Protein AF-A0A5C7VHR6-F1 (afdb_monomer)

Secondary structure (DSSP, 8-state):
-EEP-SPPEETTEE--TT-EEEETT--S-EEEEEEEE-TTS-EEEEEEESTTSS-EEEEEEGGGEEEETT-------

Mean predicted aligned error: 5.16 Å

Nearest PDB structures (foldseek):
  3a5z-assembly1_B  TM=4.472E-01  e=4.753E-01  Escherichia coli
  3a5z-assembly2_H  TM=4.447E-01  e=6.325E-01  Escherichia coli
  1yby-assembly1_A  TM=4.971E-01  e=1.579E+00  Acetivibrio thermocellus

Sequence (77 aa):
MKPVTEPIIVSGQVLSKGTELVIYGRRGRYRYVDASLTSEGKTVVNLIGPIGFRERFSAVYVENIKGIYGVKKRGKR

Structure (mmCIF, N/CA/C/O backbone):
data_AF-A0A5C7VHR6-F1
#
_entry.id   AF-A0A5C7VHR6-F1
#
loop_
_atom_site.group_PDB
_atom_site.id
_atom_site.type_symbol
_atom_site.label_atom_id
_atom_site.label_alt_id
_atom_site.label_comp_id
_atom_site.label_asym_id
_atom_site.label_entity_id
_atom_site.label_seq_id
_atom_site.pdbx_PDB_ins_code
_atom_site.Cartn_x
_atom_site.Cartn_y
_atom_site.Cartn_z
_atom_site.occupancy
_atom_site.B_iso_or_equiv
_atom_site.auth_seq_id
_atom_site.auth_comp_id
_atom_site.auth_asym_id
_atom_site.auth_atom_id
_atom_site.pdbx_PDB_model_num
ATOM 1 N N . MET A 1 1 ? -3.736 13.438 9.500 1.00 64.06 1 MET A N 1
ATOM 2 C CA . MET A 1 1 ? -3.851 11.976 9.304 1.00 64.06 1 MET A CA 1
ATOM 3 C C . MET A 1 1 ? -3.358 11.287 10.561 1.00 64.06 1 MET A C 1
ATOM 5 O O . MET A 1 1 ? -2.340 11.716 11.091 1.00 64.06 1 MET A O 1
ATOM 9 N N . LYS A 1 2 ? -4.098 10.298 11.075 1.00 77.00 2 LYS A N 1
ATOM 10 C CA . LYS A 1 2 ? -3.689 9.526 12.262 1.00 77.00 2 LYS A CA 1
ATOM 11 C C . LYS A 1 2 ? -2.933 8.269 11.810 1.00 77.00 2 LYS A C 1
ATOM 13 O O . LYS A 1 2 ? -3.331 7.701 10.792 1.00 77.00 2 LYS A O 1
ATOM 18 N N . PRO A 1 3 ? -1.863 7.843 12.501 1.00 78.19 3 PRO A N 1
ATOM 19 C CA . PRO A 1 3 ? -1.203 6.581 12.184 1.00 78.19 3 PRO A CA 1
ATOM 20 C C . PRO A 1 3 ? -2.163 5.412 12.426 1.00 78.19 3 PRO A C 1
ATOM 22 O O . PRO A 1 3 ? -2.972 5.449 13.355 1.00 78.19 3 PRO A O 1
ATOM 25 N N . VAL A 1 4 ? -2.084 4.388 11.579 1.00 83.50 4 VAL A N 1
ATOM 26 C CA . VAL A 1 4 ? -2.836 3.140 11.768 1.00 83.50 4 VAL A CA 1
ATOM 27 C C . VAL A 1 4 ? -2.064 2.272 12.759 1.00 83.50 4 VAL A C 1
ATOM 29 O O . VAL A 1 4 ? -0.888 1.990 12.543 1.00 83.50 4 VAL A O 1
ATOM 32 N N . THR A 1 5 ? -2.712 1.858 13.846 1.00 80.00 5 THR A N 1
ATOM 33 C CA . THR A 1 5 ? -2.112 0.980 14.868 1.00 80.00 5 THR A CA 1
ATOM 34 C C . THR A 1 5 ? -2.388 -0.500 14.617 1.00 80.00 5 THR A C 1
ATOM 36 O O . THR A 1 5 ? -1.679 -1.354 15.141 1.00 80.00 5 THR A O 1
ATOM 39 N N . GLU A 1 6 ? -3.409 -0.813 13.821 1.00 85.69 6 GLU A N 1
ATOM 40 C CA . GLU A 1 6 ? -3.77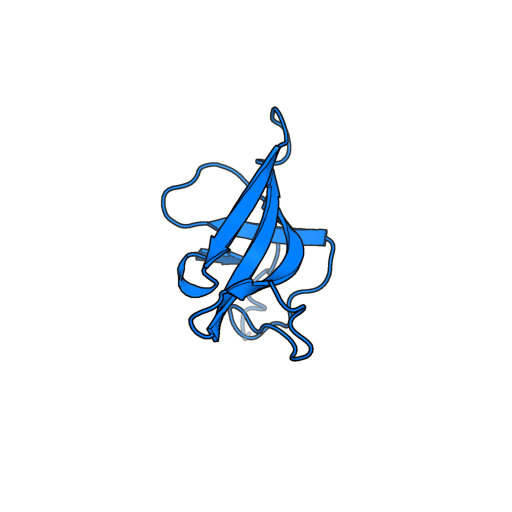9 -2.183 13.477 1.00 85.69 6 GLU A CA 1
ATOM 41 C C . GLU A 1 6 ? -2.948 -2.718 12.298 1.00 85.69 6 GLU A C 1
ATOM 43 O O . GLU A 1 6 ? -2.624 -1.972 11.367 1.00 85.69 6 GLU A O 1
ATOM 48 N N . PRO A 1 7 ? -2.599 -4.015 12.297 1.00 88.25 7 PRO A N 1
ATOM 49 C CA . PRO A 1 7 ? -1.877 -4.614 11.186 1.00 88.25 7 PRO A CA 1
ATOM 50 C C . PRO A 1 7 ? -2.739 -4.616 9.917 1.00 88.25 7 PRO A C 1
ATOM 52 O O . PRO A 1 7 ? -3.861 -5.117 9.906 1.00 88.25 7 PRO A O 1
ATOM 55 N N . ILE A 1 8 ? -2.187 -4.111 8.813 1.00 90.56 8 ILE A N 1
ATOM 56 C CA . ILE A 1 8 ? -2.859 -4.155 7.511 1.00 90.56 8 ILE A CA 1
ATOM 57 C C . ILE A 1 8 ? -2.605 -5.508 6.866 1.00 90.56 8 ILE A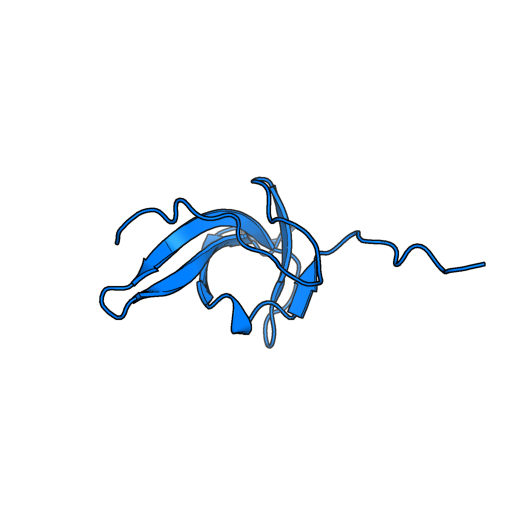 C 1
ATOM 59 O O . ILE A 1 8 ? -1.455 -5.885 6.636 1.00 90.56 8 ILE A O 1
ATOM 63 N N . ILE A 1 9 ? -3.685 -6.216 6.542 1.00 91.31 9 ILE A N 1
ATOM 64 C CA . ILE A 1 9 ? -3.632 -7.537 5.921 1.00 91.31 9 ILE A CA 1
ATOM 65 C C . ILE A 1 9 ? -4.009 -7.419 4.444 1.00 91.31 9 ILE A C 1
ATOM 67 O O . ILE A 1 9 ? -5.111 -6.996 4.103 1.00 91.31 9 ILE A O 1
ATOM 71 N N . VAL A 1 10 ? -3.108 -7.843 3.560 1.00 89.62 10 VAL A N 1
ATOM 72 C CA . VAL A 1 10 ? -3.329 -7.914 2.111 1.00 89.62 10 VAL A CA 1
ATOM 73 C C . VAL A 1 10 ? -3.016 -9.321 1.636 1.00 89.62 10 VAL A C 1
ATOM 75 O O . VAL A 1 10 ? -1.965 -9.873 1.948 1.00 89.62 10 VAL A O 1
ATOM 78 N N . SER A 1 11 ? -3.933 -9.924 0.877 1.00 85.62 11 SER A N 1
ATOM 79 C CA . SER A 1 11 ? -3.769 -11.290 0.352 1.00 85.62 11 SER A CA 1
ATOM 80 C C . SER A 1 11 ? -3.404 -12.327 1.434 1.00 85.62 11 SER A C 1
ATOM 82 O O . SER A 1 11 ? -2.649 -13.262 1.172 1.00 85.62 11 SER A O 1
ATOM 84 N N . GLY A 1 12 ?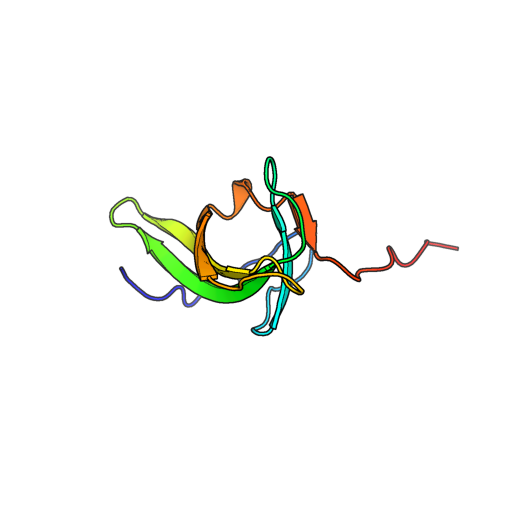 -3.929 -12.156 2.654 1.00 86.62 12 GLY A N 1
ATOM 85 C CA . GLY A 1 12 ? -3.670 -13.043 3.795 1.00 86.62 12 GLY A CA 1
ATOM 86 C C . GLY A 1 12 ? -2.317 -12.840 4.485 1.00 86.62 12 GLY A C 1
ATOM 87 O O . GLY A 1 12 ? -1.921 -13.687 5.280 1.00 86.62 12 GLY A O 1
ATOM 88 N N . GLN A 1 13 ? -1.596 -11.754 4.194 1.00 88.56 13 GLN A N 1
ATOM 89 C CA . GLN A 1 13 ? -0.318 -11.430 4.831 1.00 88.56 13 GLN A CA 1
ATOM 90 C C . GLN A 1 13 ? -0.332 -10.037 5.444 1.00 88.56 13 GLN A C 1
ATOM 92 O O . GLN A 1 13 ? -0.928 -9.115 4.891 1.00 88.56 13 GLN A O 1
ATOM 97 N N . VAL A 1 14 ? 0.366 -9.887 6.567 1.00 91.44 14 VAL A N 1
ATOM 98 C CA . VAL A 1 14 ? 0.566 -8.591 7.217 1.00 91.44 14 VAL A CA 1
ATOM 99 C C . VAL A 1 14 ? 1.595 -7.786 6.430 1.00 91.44 14 VAL A C 1
ATOM 101 O O . VAL A 1 14 ? 2.688 -8.277 6.147 1.00 91.44 14 VAL A O 1
ATOM 104 N N . LEU A 1 15 ? 1.261 -6.541 6.098 1.00 91.88 15 LEU A N 1
ATOM 105 C CA . LEU A 1 15 ? 2.197 -5.614 5.478 1.00 91.88 15 LEU A CA 1
ATOM 106 C C . LEU A 1 15 ? 3.236 -5.138 6.492 1.00 91.88 15 LEU A C 1
ATOM 108 O O . LEU A 1 15 ? 2.913 -4.488 7.485 1.00 91.88 15 LEU A O 1
ATOM 112 N N . SER A 1 16 ? 4.503 -5.413 6.201 1.00 92.88 16 SER A N 1
ATOM 113 C CA . SER A 1 16 ? 5.653 -4.880 6.932 1.00 92.88 16 SER A CA 1
ATOM 114 C C . SER A 1 16 ? 6.398 -3.848 6.087 1.00 92.88 16 SER A C 1
ATOM 116 O O . SER A 1 16 ? 6.395 -3.916 4.853 1.00 92.88 16 SER A O 1
ATOM 118 N N . LYS A 1 17 ? 7.039 -2.866 6.732 1.00 94.62 17 LYS A N 1
ATOM 119 C CA . LYS A 1 17 ? 7.826 -1.831 6.042 1.00 94.62 17 LYS A CA 1
ATOM 120 C C . LYS A 1 17 ? 8.836 -2.474 5.084 1.00 94.62 17 LYS A C 1
ATOM 122 O O . LYS A 1 17 ? 9.578 -3.371 5.466 1.00 94.62 17 LYS A O 1
ATOM 127 N N . GLY A 1 18 ? 8.852 -2.008 3.840 1.00 94.56 18 GLY A N 1
ATOM 128 C CA . GLY A 1 18 ? 9.654 -2.563 2.751 1.00 94.56 18 GLY A CA 1
ATOM 129 C C . GLY A 1 18 ? 8.931 -3.600 1.889 1.00 94.56 18 GLY A C 1
ATOM 130 O O . GLY A 1 18 ? 9.434 -3.901 0.809 1.00 94.56 18 GLY A O 1
ATOM 131 N N . THR A 1 19 ? 7.754 -4.097 2.299 1.00 95.06 19 THR A N 1
ATOM 132 C CA . THR A 1 19 ? 6.951 -5.031 1.489 1.00 95.06 19 THR A CA 1
ATOM 133 C C . THR A 1 19 ? 6.694 -4.438 0.108 1.00 95.06 19 THR A C 1
ATOM 135 O O . THR A 1 19 ? 6.190 -3.322 -0.013 1.00 95.06 19 THR A O 1
ATOM 138 N N . GLU A 1 20 ? 7.042 -5.175 -0.943 1.00 95.75 20 GLU A N 1
ATOM 139 C CA . GLU A 1 20 ? 6.811 -4.733 -2.314 1.00 95.75 20 GLU A CA 1
ATOM 140 C C . GLU A 1 20 ? 5.388 -5.073 -2.761 1.00 95.75 20 GLU A C 1
ATOM 142 O O . GLU A 1 20 ? 4.938 -6.213 -2.667 1.00 95.75 20 GLU A O 1
ATOM 147 N N . LEU A 1 21 ? 4.681 -4.081 -3.286 1.00 96.19 21 LEU A N 1
ATOM 148 C CA . LEU A 1 21 ? 3.284 -4.162 -3.686 1.00 96.19 21 LEU A CA 1
ATOM 149 C C . LEU A 1 21 ? 3.125 -3.863 -5.171 1.00 96.19 21 LEU A C 1
ATOM 151 O O . LEU A 1 21 ? 3.851 -3.049 -5.749 1.00 96.19 21 LEU A O 1
ATOM 155 N N . VAL A 1 22 ? 2.119 -4.485 -5.772 1.00 95.62 22 VAL A N 1
ATOM 156 C CA . VAL A 1 22 ? 1.602 -4.124 -7.092 1.00 95.62 22 VAL A CA 1
ATOM 157 C C . VAL A 1 22 ? 0.253 -3.445 -6.890 1.00 95.62 22 VAL A C 1
ATOM 159 O O . VAL A 1 22 ? -0.570 -3.923 -6.112 1.00 95.62 22 VAL A O 1
ATOM 162 N N . ILE A 1 23 ? 0.017 -2.336 -7.587 1.00 96.38 23 ILE A N 1
ATOM 163 C CA . ILE A 1 23 ? -1.180 -1.499 -7.428 1.00 96.38 23 ILE A CA 1
ATOM 164 C C . ILE A 1 23 ? -2.014 -1.557 -8.713 1.00 96.38 23 ILE A C 1
ATOM 166 O O . ILE A 1 23 ? -1.456 -1.526 -9.813 1.00 96.38 23 ILE A O 1
ATO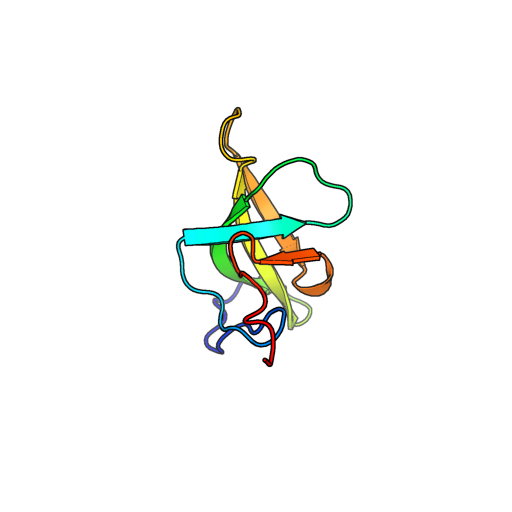M 170 N N . TYR A 1 24 ? -3.341 -1.647 -8.598 1.00 96.06 24 TYR A N 1
ATOM 171 C CA . TYR A 1 24 ? -4.230 -1.617 -9.762 1.00 96.06 24 TYR A CA 1
ATOM 172 C C . TYR A 1 24 ? -4.046 -0.327 -10.572 1.00 96.06 24 TYR A C 1
ATOM 174 O O . TYR A 1 24 ? -3.862 0.756 -10.022 1.00 96.06 24 TYR A O 1
ATOM 182 N N . GLY A 1 25 ? -4.045 -0.453 -11.903 1.00 94.75 25 GLY A N 1
ATOM 183 C CA . GLY A 1 25 ? -3.882 0.683 -12.817 1.00 94.75 25 GLY A CA 1
ATOM 184 C C . GLY A 1 25 ? -2.494 1.339 -12.816 1.00 94.75 25 GLY A C 1
ATOM 185 O O . GLY A 1 25 ? -2.290 2.301 -13.552 1.00 94.75 25 GLY A O 1
ATOM 186 N N . ARG A 1 26 ? -1.521 0.840 -12.037 1.00 94.25 26 ARG A N 1
ATOM 187 C CA . ARG A 1 26 ? -0.157 1.387 -11.983 1.00 94.25 26 ARG A CA 1
ATOM 188 C C . ARG A 1 26 ? 0.872 0.383 -12.482 1.00 94.25 26 ARG A C 1
ATOM 190 O O . ARG A 1 26 ? 0.735 -0.825 -12.303 1.00 94.25 26 ARG A O 1
ATOM 197 N N . ARG A 1 27 ? 1.925 0.900 -13.118 1.00 92.56 27 ARG A N 1
ATOM 198 C CA . ARG A 1 27 ? 3.063 0.100 -13.582 1.00 92.56 27 ARG A CA 1
ATOM 199 C C . ARG A 1 27 ? 4.142 0.036 -12.504 1.00 92.56 27 ARG A C 1
ATOM 201 O O . ARG A 1 27 ? 4.417 1.030 -11.842 1.00 92.56 27 ARG A O 1
ATOM 208 N N . GLY A 1 28 ? 4.792 -1.119 -12.399 1.00 93.69 28 GLY A N 1
ATOM 209 C CA . GLY A 1 28 ? 5.915 -1.335 -11.492 1.00 93.69 28 GLY A CA 1
ATOM 210 C C . GLY A 1 28 ? 5.510 -1.768 -10.084 1.00 93.69 28 GLY A C 1
ATOM 211 O O . GLY A 1 28 ? 4.346 -2.043 -9.792 1.00 93.69 28 GLY A O 1
ATOM 212 N N . ARG A 1 29 ? 6.527 -1.873 -9.229 1.00 96.00 29 ARG A N 1
ATOM 213 C CA . ARG A 1 29 ? 6.416 -2.291 -7.828 1.00 96.00 29 ARG A CA 1
ATOM 214 C C . ARG A 1 29 ? 6.593 -1.085 -6.922 1.00 96.00 29 ARG A C 1
ATOM 216 O O . ARG A 1 29 ? 7.320 -0.165 -7.280 1.00 96.00 29 ARG A O 1
ATOM 223 N N . TYR A 1 30 ? 5.981 -1.111 -5.752 1.00 97.50 30 TYR A N 1
ATOM 224 C CA . TYR A 1 30 ? 6.044 -0.024 -4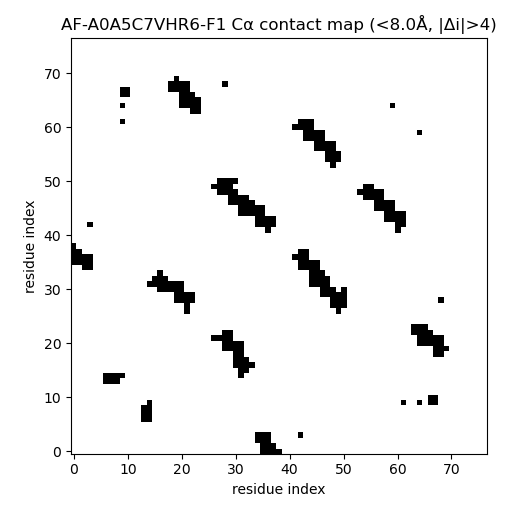.781 1.00 97.50 30 TYR A CA 1
ATOM 225 C C . TYR A 1 30 ? 6.393 -0.583 -3.406 1.00 97.50 30 TYR A C 1
ATOM 227 O O . TYR A 1 30 ? 5.804 -1.577 -2.999 1.00 97.50 30 TYR A O 1
ATOM 235 N N . ARG A 1 31 ? 7.327 0.034 -2.679 1.00 97.00 31 ARG A N 1
ATOM 236 C CA . ARG A 1 31 ? 7.649 -0.378 -1.305 1.00 97.00 31 ARG A CA 1
ATOM 237 C C . ARG A 1 31 ? 6.662 0.246 -0.336 1.00 97.00 31 ARG A C 1
ATOM 239 O O . ARG A 1 31 ? 6.480 1.460 -0.359 1.00 97.00 31 ARG A O 1
ATOM 246 N N . TYR A 1 32 ? 6.080 -0.571 0.528 1.00 96.62 32 TYR A N 1
ATOM 247 C CA . TYR A 1 32 ? 5.290 -0.124 1.665 1.00 96.62 32 TYR A CA 1
ATOM 248 C C . TYR A 1 32 ? 6.171 0.602 2.685 1.00 96.62 32 TYR A C 1
ATOM 250 O O . TYR A 1 32 ? 7.238 0.107 3.050 1.00 96.62 32 TYR A O 1
ATOM 258 N N . VAL A 1 33 ? 5.737 1.773 3.142 1.00 96.12 33 VAL A N 1
ATOM 259 C CA . VAL A 1 33 ? 6.435 2.564 4.162 1.00 96.12 33 VAL A CA 1
ATOM 260 C C . VAL A 1 33 ? 5.692 2.462 5.484 1.00 96.12 33 VAL A C 1
ATOM 262 O O . VAL A 1 33 ? 6.249 1.971 6.464 1.00 96.12 33 VAL A O 1
ATOM 265 N N . ASP A 1 34 ? 4.444 2.916 5.479 1.00 95.44 34 ASP A N 1
ATOM 266 C CA . ASP A 1 34 ? 3.523 2.915 6.606 1.00 95.44 34 ASP A CA 1
ATOM 267 C C . ASP A 1 34 ? 2.084 3.091 6.091 1.00 95.44 34 ASP A C 1
ATOM 269 O O . ASP A 1 34 ? 1.817 3.044 4.883 1.00 95.44 34 ASP A O 1
ATOM 273 N N . ALA A 1 35 ? 1.148 3.284 7.014 1.00 95.75 35 ALA A N 1
ATOM 274 C CA . ALA A 1 35 ? -0.230 3.570 6.688 1.00 95.75 35 ALA A CA 1
ATOM 275 C C . ALA A 1 35 ? -0.833 4.609 7.620 1.00 95.75 35 ALA A C 1
ATOM 277 O O . ALA A 1 35 ? -0.414 4.797 8.765 1.00 95.75 35 ALA A O 1
ATOM 278 N N . SER A 1 36 ? -1.859 5.276 7.109 1.00 93.88 36 SER A N 1
ATOM 279 C CA . SER A 1 36 ? -2.548 6.331 7.829 1.00 93.88 36 SER A CA 1
ATOM 280 C C . SER A 1 36 ? -4.052 6.287 7.595 1.00 93.88 36 SER A C 1
ATOM 282 O O . SER A 1 36 ? -4.534 5.773 6.586 1.00 93.88 36 SER A O 1
ATOM 284 N N . LEU A 1 37 ? -4.796 6.829 8.555 1.00 94.12 37 LEU A N 1
ATOM 285 C CA . LEU A 1 37 ? -6.228 7.045 8.448 1.00 94.12 37 LEU A CA 1
ATOM 286 C C . LEU A 1 37 ? -6.493 8.448 7.915 1.00 94.12 37 LEU A C 1
ATOM 288 O O . LEU A 1 37 ? -5.997 9.458 8.440 1.00 94.12 37 LEU A O 1
ATOM 292 N N . THR A 1 38 ? -7.316 8.486 6.876 1.00 91.44 38 THR A N 1
ATOM 293 C CA . THR A 1 38 ? -7.969 9.703 6.394 1.00 91.44 38 THR A CA 1
ATOM 294 C C . THR A 1 38 ? -8.951 10.238 7.444 1.00 91.44 38 THR A C 1
ATOM 296 O O . THR A 1 38 ? -9.310 9.543 8.397 1.00 91.44 38 THR A O 1
ATOM 299 N N . SER A 1 39 ? -9.409 11.480 7.279 1.00 89.69 39 SER A N 1
ATOM 300 C CA . SER A 1 39 ? -10.445 12.077 8.140 1.00 89.69 39 SER A CA 1
ATOM 301 C C . SER A 1 39 ? -11.770 11.309 8.114 1.00 89.69 39 SER A C 1
ATOM 303 O O . SER A 1 39 ? -12.513 11.356 9.085 1.00 89.69 39 SER A O 1
ATOM 305 N N . GLU A 1 40 ? -12.038 10.573 7.036 1.00 91.44 40 GLU A N 1
ATOM 306 C CA . GLU A 1 40 ? -13.225 9.728 6.860 1.00 91.44 40 GLU A CA 1
ATOM 307 C C . GLU A 1 40 ? -13.050 8.312 7.437 1.00 91.44 40 GLU A C 1
ATOM 309 O O . GLU A 1 40 ? -13.899 7.451 7.228 1.00 91.44 40 GLU A O 1
ATOM 314 N N . GLY A 1 41 ? -11.932 8.022 8.112 1.00 89.94 41 GLY A N 1
ATOM 315 C CA . GLY A 1 41 ? -11.666 6.695 8.676 1.00 89.94 41 GLY A CA 1
ATOM 316 C C . GLY A 1 41 ? -11.246 5.637 7.650 1.00 89.94 41 GLY A C 1
ATOM 317 O O . GLY A 1 41 ? -11.142 4.466 7.997 1.00 89.94 41 GLY A O 1
ATOM 318 N N . LYS A 1 42 ? -10.963 6.020 6.398 1.00 92.56 42 LYS A N 1
ATOM 319 C CA . LYS A 1 42 ? -10.411 5.104 5.386 1.00 92.56 42 LYS A CA 1
ATOM 320 C C . LYS A 1 42 ? -8.905 4.949 5.553 1.00 92.56 42 LYS A C 1
ATOM 322 O O . LYS A 1 42 ? -8.202 5.951 5.726 1.00 92.56 42 LYS A O 1
ATOM 327 N N . THR A 1 43 ? -8.424 3.718 5.427 1.00 94.81 43 THR A N 1
ATOM 328 C CA . THR A 1 43 ? -7.001 3.372 5.487 1.00 94.81 43 THR A CA 1
ATOM 329 C C . THR A 1 43 ? -6.324 3.611 4.143 1.00 94.81 43 THR A C 1
ATOM 331 O O . THR A 1 43 ? -6.727 3.058 3.118 1.00 94.81 43 THR A O 1
ATOM 334 N N . VAL A 1 44 ? -5.248 4.392 4.155 1.00 95.88 44 VAL A N 1
ATOM 335 C CA . VAL A 1 44 ? -4.340 4.546 3.017 1.00 95.88 44 VAL A CA 1
ATOM 336 C C . VAL A 1 44 ? -2.969 3.988 3.364 1.00 95.88 44 VAL A C 1
ATOM 338 O O . VAL A 1 44 ? -2.475 4.170 4.476 1.00 95.88 44 VAL A O 1
ATOM 341 N N . VAL A 1 45 ? -2.346 3.325 2.397 1.00 96.25 45 VAL A N 1
ATOM 342 C CA . VAL A 1 45 ? -0.953 2.893 2.473 1.00 96.25 45 VAL A CA 1
ATOM 343 C C . VAL A 1 45 ? -0.067 3.915 1.782 1.00 96.25 45 VAL A C 1
ATOM 345 O O . VAL A 1 45 ? -0.348 4.365 0.667 1.00 96.25 45 VAL A O 1
ATOM 348 N N . ASN A 1 46 ? 1.021 4.264 2.451 1.00 96.75 46 ASN A N 1
ATOM 349 C CA . ASN A 1 46 ? 2.032 5.173 1.950 1.00 96.75 46 ASN A CA 1
ATOM 350 C C . ASN A 1 46 ? 3.197 4.367 1.388 1.00 96.75 46 ASN A C 1
ATOM 352 O O . ASN A 1 46 ? 3.710 3.440 2.021 1.00 96.75 46 ASN A O 1
ATOM 356 N N . LEU A 1 47 ? 3.601 4.718 0.175 1.00 97.31 47 LEU A N 1
ATOM 357 C CA . LEU A 1 47 ? 4.481 3.919 -0.655 1.00 97.31 47 LEU A CA 1
ATOM 358 C C . LEU A 1 47 ? 5.605 4.760 -1.260 1.00 97.31 47 LEU A C 1
ATOM 360 O O . LEU A 1 47 ? 5.463 5.966 -1.464 1.00 97.31 47 LEU A O 1
ATOM 364 N N . ILE A 1 48 ? 6.689 4.088 -1.643 1.00 97.50 48 ILE A N 1
ATOM 365 C CA . ILE A 1 48 ? 7.754 4.647 -2.483 1.00 97.50 48 ILE A CA 1
ATOM 366 C C . ILE A 1 48 ? 7.878 3.808 -3.753 1.00 97.50 48 ILE A C 1
ATOM 368 O O . ILE A 1 48 ? 8.019 2.585 -3.695 1.00 97.50 48 ILE A O 1
ATOM 372 N N . GLY A 1 49 ? 7.817 4.458 -4.912 1.00 96.31 49 GLY A N 1
ATOM 373 C CA . GLY A 1 49 ? 8.025 3.794 -6.193 1.00 96.31 49 GLY A CA 1
ATOM 374 C C . GLY A 1 49 ? 7.605 4.638 -7.401 1.00 96.31 49 GLY A C 1
ATOM 375 O O . GLY A 1 49 ? 7.322 5.828 -7.250 1.00 96.31 49 GLY A O 1
ATOM 376 N N . PRO A 1 50 ? 7.546 4.039 -8.600 1.00 95.50 50 PRO A N 1
ATOM 377 C CA . PRO A 1 50 ? 7.841 2.631 -8.861 1.00 95.50 50 PRO A CA 1
ATOM 378 C C . PRO A 1 50 ? 9.340 2.298 -8.719 1.00 95.50 50 PRO A C 1
ATOM 380 O O . PRO A 1 50 ? 10.194 3.065 -9.157 1.00 95.50 50 PRO A O 1
ATOM 383 N N . ILE A 1 51 ? 9.648 1.151 -8.104 1.00 93.50 51 ILE A N 1
ATOM 384 C CA . ILE A 1 51 ? 11.011 0.647 -7.863 1.00 93.50 51 ILE A CA 1
ATOM 385 C C . ILE A 1 51 ? 11.732 0.435 -9.195 1.00 93.50 51 ILE A C 1
ATOM 387 O O . ILE A 1 51 ? 11.179 -0.186 -10.106 1.00 93.50 51 ILE A O 1
ATOM 391 N N . GLY A 1 52 ? 12.980 0.897 -9.280 1.00 91.19 52 GLY A N 1
ATOM 392 C CA . GLY A 1 52 ? 13.795 0.807 -10.499 1.00 91.19 52 GLY A CA 1
ATOM 393 C C . GLY A 1 52 ? 13.525 1.921 -11.517 1.00 91.19 52 GLY A C 1
ATOM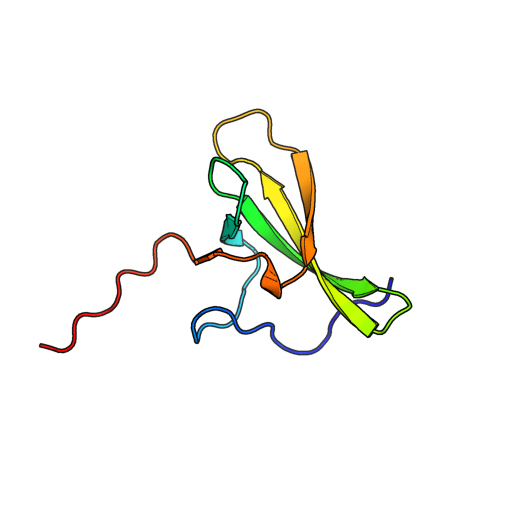 394 O O . GLY A 1 52 ? 14.052 1.875 -12.623 1.00 91.19 52 GLY A O 1
ATOM 395 N N . PHE A 1 53 ? 12.727 2.925 -11.147 1.00 91.38 53 PHE A N 1
ATOM 396 C CA . PHE A 1 53 ? 12.502 4.148 -11.918 1.00 91.38 53 PHE A CA 1
ATOM 397 C C . PHE A 1 53 ? 12.743 5.369 -11.022 1.00 91.38 53 PHE A C 1
ATOM 399 O O . PHE A 1 53 ? 13.335 5.263 -9.949 1.00 91.38 53 PHE A O 1
ATOM 406 N N . ARG A 1 54 ? 12.272 6.552 -11.438 1.00 91.94 54 ARG A N 1
ATOM 407 C CA . ARG A 1 54 ? 12.256 7.737 -10.576 1.00 91.94 54 ARG A CA 1
ATOM 408 C C . ARG A 1 54 ? 11.279 7.522 -9.416 1.00 91.94 54 ARG A C 1
ATOM 410 O O . ARG A 1 54 ? 10.092 7.823 -9.541 1.00 91.94 54 ARG A O 1
ATOM 417 N N . GLU A 1 55 ? 11.798 7.003 -8.308 1.00 93.75 55 GLU A N 1
ATOM 418 C CA . GLU A 1 55 ? 11.031 6.717 -7.098 1.00 93.75 55 GLU A CA 1
ATOM 419 C C . GLU A 1 55 ? 10.447 8.009 -6.510 1.00 93.75 55 GLU A C 1
ATOM 421 O O . GLU A 1 55 ? 11.134 9.022 -6.356 1.00 93.75 55 GLU A O 1
ATOM 426 N N . ARG A 1 56 ? 9.146 7.986 -6.210 1.00 96.19 56 ARG A N 1
ATOM 427 C CA . ARG A 1 56 ? 8.426 9.083 -5.561 1.00 96.19 56 ARG A CA 1
ATOM 428 C C . ARG A 1 56 ? 7.511 8.536 -4.480 1.00 96.19 56 ARG A C 1
ATOM 430 O O . ARG A 1 56 ? 7.100 7.375 -4.525 1.00 96.19 56 ARG A O 1
ATOM 437 N N . PHE A 1 57 ? 7.171 9.406 -3.538 1.00 96.56 57 PHE A N 1
ATOM 438 C CA . PHE A 1 57 ? 6.110 9.132 -2.585 1.00 96.56 57 PHE A CA 1
ATOM 439 C C . PHE A 1 57 ? 4.777 8.929 -3.309 1.00 96.56 57 PHE A C 1
ATOM 441 O O . PHE A 1 57 ? 4.453 9.641 -4.266 1.00 96.56 57 PHE A O 1
ATOM 448 N N . SER A 1 58 ? 3.988 7.970 -2.838 1.00 95.25 58 SER A N 1
ATOM 449 C CA . SER A 1 58 ? 2.635 7.759 -3.316 1.00 95.25 58 SER A CA 1
ATOM 450 C C . SER A 1 58 ? 1.743 7.170 -2.237 1.00 95.25 58 SER A C 1
ATOM 452 O O . SER A 1 58 ? 2.113 6.186 -1.611 1.00 95.25 58 SER A O 1
ATOM 454 N N . ALA A 1 59 ? 0.549 7.726 -2.071 1.00 95.56 59 ALA A N 1
ATOM 455 C CA . ALA A 1 59 ? -0.473 7.179 -1.189 1.00 95.56 59 ALA A CA 1
ATOM 456 C C . ALA A 1 59 ? -1.596 6.547 -2.019 1.00 95.56 59 ALA A C 1
ATOM 458 O O . ALA A 1 59 ? -1.997 7.097 -3.051 1.00 95.56 59 ALA A O 1
ATOM 459 N N . VAL A 1 60 ? -2.091 5.388 -1.588 1.00 96.25 60 VAL A N 1
ATOM 460 C CA . VAL A 1 60 ? -3.255 4.719 -2.186 1.00 96.25 60 VAL A CA 1
ATOM 461 C C . VAL A 1 60 ? -4.102 4.068 -1.112 1.00 96.25 60 VAL A C 1
ATOM 463 O O . VAL A 1 60 ? -3.589 3.650 -0.080 1.00 96.25 60 VAL A O 1
ATOM 466 N N . TYR A 1 61 ? -5.397 3.943 -1.365 1.00 95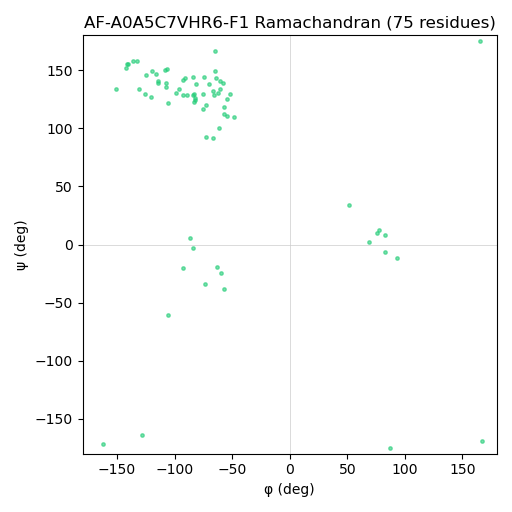.88 61 TYR A N 1
ATOM 467 C CA . TYR A 1 61 ? -6.254 3.138 -0.507 1.00 95.88 61 TYR A CA 1
ATOM 468 C C . TYR A 1 61 ? -5.882 1.652 -0.558 1.00 95.88 61 TYR A C 1
ATOM 470 O O . TYR A 1 61 ? -5.406 1.164 -1.589 1.00 95.88 61 TYR A O 1
ATOM 478 N N . VAL A 1 62 ? -6.102 0.942 0.551 1.00 94.25 62 VAL A N 1
ATOM 479 C CA . VAL A 1 62 ? -5.766 -0.487 0.693 1.00 94.25 62 VAL A CA 1
ATOM 480 C C . VAL A 1 62 ? -6.453 -1.332 -0.384 1.00 94.25 62 VAL A C 1
ATOM 482 O O . VAL A 1 62 ? -5.826 -2.228 -0.946 1.00 94.25 62 VAL A O 1
ATOM 485 N N . GLU A 1 63 ? -7.694 -1.009 -0.748 1.00 93.56 63 GLU A N 1
ATOM 486 C CA . GLU A 1 63 ? -8.461 -1.703 -1.789 1.00 93.56 63 GLU A CA 1
ATOM 487 C C . GLU A 1 63 ? -7.841 -1.607 -3.192 1.00 93.56 63 GLU A C 1
ATOM 489 O O . GLU A 1 63 ? -8.116 -2.445 -4.049 1.00 93.56 63 GLU A O 1
ATOM 494 N N 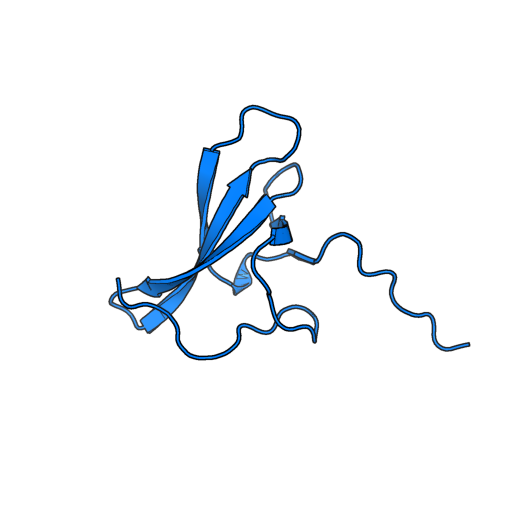. ASN A 1 64 ? -6.956 -0.633 -3.436 1.00 96.31 64 ASN A N 1
ATOM 495 C CA . ASN A 1 64 ? -6.259 -0.493 -4.717 1.00 96.31 64 ASN A CA 1
ATOM 496 C C . ASN A 1 64 ? -5.009 -1.378 -4.820 1.00 96.31 64 ASN A C 1
ATOM 498 O O . ASN A 1 64 ? -4.352 -1.405 -5.869 1.00 96.31 64 ASN A O 1
ATOM 502 N N . ILE A 1 65 ? -4.651 -2.103 -3.759 1.00 95.50 65 ILE A N 1
ATOM 503 C CA . ILE A 1 65 ? -3.524 -3.029 -3.784 1.00 95.50 65 ILE A CA 1
ATOM 504 C C . ILE A 1 65 ? -3.940 -4.286 -4.553 1.00 95.50 65 ILE A C 1
ATOM 506 O O . ILE A 1 65 ? -4.821 -5.037 -4.143 1.00 95.50 65 ILE A O 1
ATOM 510 N N . LYS A 1 66 ? -3.266 -4.540 -5.677 1.00 94.31 66 LYS A N 1
ATOM 511 C CA . LYS A 1 66 ? -3.483 -5.732 -6.508 1.00 94.31 66 LYS A CA 1
ATOM 512 C C . LYS A 1 66 ? -2.914 -6.991 -5.857 1.00 94.31 66 LYS A C 1
ATOM 514 O O . LYS A 1 66 ? -3.454 -8.078 -6.036 1.00 94.31 66 LYS A O 1
ATOM 519 N N . GLY A 1 67 ? -1.807 -6.855 -5.136 1.00 94.19 67 GLY A N 1
ATOM 520 C CA . GLY A 1 67 ? -1.198 -7.950 -4.394 1.00 94.19 67 GLY A CA 1
ATOM 521 C C . GLY A 1 67 ? 0.224 -7.640 -3.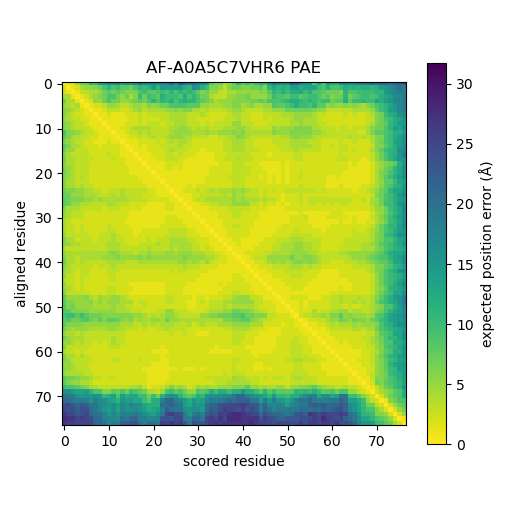954 1.00 94.19 67 GLY A C 1
ATOM 522 O O . GLY A 1 67 ? 0.800 -6.610 -4.313 1.00 94.19 67 GLY A O 1
ATOM 523 N N . ILE A 1 68 ? 0.788 -8.564 -3.185 1.00 94.06 68 ILE A N 1
ATOM 524 C CA . ILE A 1 68 ? 2.166 -8.499 -2.702 1.00 94.06 68 ILE A CA 1
ATOM 525 C C . ILE A 1 68 ? 3.084 -9.165 -3.730 1.00 94.06 68 ILE A C 1
ATOM 527 O O . ILE A 1 68 ? 2.842 -10.291 -4.173 1.00 94.06 68 ILE A O 1
ATOM 531 N N . TYR A 1 69 ? 4.141 -8.464 -4.128 1.00 89.69 69 TYR A N 1
ATOM 532 C CA . TYR A 1 69 ? 5.172 -9.003 -5.004 1.00 89.69 69 TYR A CA 1
ATOM 533 C C . TYR A 1 69 ? 6.078 -9.979 -4.238 1.00 89.69 69 TYR A C 1
ATOM 535 O O . TYR A 1 69 ? 6.383 -9.777 -3.068 1.00 89.69 69 TYR A O 1
ATOM 543 N N . GLY A 1 70 ? 6.531 -11.049 -4.897 1.00 74.06 70 GLY A N 1
ATOM 544 C CA . GLY A 1 70 ? 7.469 -12.012 -4.304 1.00 74.06 70 GLY A CA 1
ATOM 545 C C . GLY A 1 70 ? 6.834 -13.092 -3.422 1.00 74.06 70 GLY A C 1
ATOM 546 O O . GLY A 1 70 ? 7.513 -14.056 -3.068 1.00 74.06 70 GLY A O 1
ATOM 547 N N . VAL A 1 71 ? 5.528 -13.027 -3.143 1.00 62.84 71 VAL A N 1
ATOM 548 C CA . VAL A 1 71 ? 4.808 -14.160 -2.551 1.00 62.84 71 VAL A CA 1
ATOM 549 C C . VAL A 1 71 ? 4.646 -15.232 -3.624 1.00 62.84 71 VAL A C 1
ATOM 551 O O . VAL A 1 71 ? 3.683 -15.238 -4.392 1.00 62.84 71 VAL A O 1
ATOM 554 N N . LYS A 1 72 ? 5.589 -16.179 -3.685 1.00 51.47 72 LYS A N 1
ATOM 555 C CA . LYS A 1 72 ? 5.300 -17.475 -4.304 1.00 51.47 72 LYS A CA 1
ATOM 556 C C . LYS A 1 72 ? 4.108 -18.037 -3.534 1.00 51.47 72 LYS A C 1
ATOM 558 O O . LYS A 1 72 ? 4.252 -18.346 -2.352 1.00 51.47 72 LYS A O 1
ATOM 563 N N . LYS A 1 73 ? 2.935 -18.156 -4.173 1.00 52.50 73 LYS A N 1
ATOM 564 C CA . LYS A 1 73 ? 1.861 -19.019 -3.662 1.00 52.50 73 LYS A CA 1
ATOM 565 C C . LYS A 1 73 ? 2.539 -20.346 -3.352 1.00 52.50 73 LYS A C 1
ATOM 567 O O . LYS A 1 73 ? 3.017 -21.001 -4.277 1.00 52.50 73 LYS A O 1
ATOM 572 N N . ARG A 1 74 ? 2.683 -20.696 -2.072 1.00 50.38 74 ARG A N 1
ATOM 573 C CA . ARG A 1 74 ? 3.166 -22.019 -1.685 1.00 50.38 74 ARG A CA 1
ATOM 574 C C . ARG A 1 74 ? 2.120 -22.969 -2.257 1.00 50.38 74 ARG A C 1
ATOM 576 O O . ARG A 1 74 ? 1.001 -23.022 -1.755 1.00 50.38 74 ARG A O 1
ATOM 583 N N . GLY A 1 75 ? 2.430 -23.570 -3.404 1.00 48.25 75 GLY A N 1
ATOM 584 C CA . GLY A 1 75 ? 1.564 -24.548 -4.035 1.00 48.25 75 GLY A CA 1
ATOM 585 C C . GLY A 1 75 ? 1.340 -25.643 -3.010 1.00 48.25 75 GLY A C 1
ATOM 586 O O . GLY A 1 75 ? 2.305 -26.244 -2.546 1.00 48.25 75 GLY A O 1
ATOM 587 N N . LYS A 1 76 ? 0.083 -25.835 -2.608 1.00 51.69 76 LYS A N 1
ATOM 588 C CA . LYS A 1 76 ? -0.348 -27.066 -1.954 1.00 51.69 76 LYS A CA 1
ATOM 589 C C . LYS A 1 76 ? 0.054 -28.196 -2.907 1.00 51.69 76 LYS A C 1
ATOM 591 O O . LYS A 1 76 ? -0.473 -28.253 -4.017 1.00 51.69 76 LYS A O 1
ATOM 596 N N . ARG A 1 77 ? 1.031 -29.001 -2.510 1.00 45.22 77 ARG A N 1
ATOM 597 C CA . ARG A 1 77 ? 1.363 -30.273 -3.137 1.00 45.22 77 ARG A CA 1
ATOM 598 C C . ARG A 1 77 ? 1.285 -31.331 -2.056 1.00 45.22 77 ARG A C 1
ATOM 600 O O . ARG A 1 77 ? 1.686 -30.994 -0.919 1.00 45.22 77 ARG A O 1
#

Foldseek 3Di:
DAFDPDFDAFPNDTQDFQFWFDFPPDDAIWTFHGWDADPVRFIKTWTWDSPPDPTDIDIDGPVRTPGTPPPPPPPPD

pLDDT: mean 88.55, std 13.02, range [45.22, 97.5]

Solvent-accessible surface area (backbone atoms only — not comparable to full-atom values): 4632 Å² total; per-residue (Å²): 118,49,75,59,88,70,85,52,70,54,97,91,37,73,71,48,72,61,42,38,30,31,40,63,100,54,79,62,38,28,29,34,62,53,46,31,26,46,96,85,69,48,56,29,38,35,29,41,27,32,63,96,56,84,61,39,82,46,76,44,49,60,87,47,53,68,41,65,58,88,68,72,76,79,73,90,123

Radius of gyration: 12.76 Å; Cα contacts (8 Å, |Δi|>4): 147; chains: 1; bounding box: 27×42×28 Å